Protein AF-A0A1A8L026-F1 (afdb_monomer_lite)

Secondary structure (DSSP, 8-state):
----B--EE--EETTEEPPPEEPPPB-HHHHPPPPPPEEEEEEETTEEEEEEE--EE--SSTTSPPEEHHHHSTT-------EETTTTEE-

Foldseek 3Di:
DQDFDKDWDWDDDPPDIDDIDIDDTHGCLPPDDFDAWDWDWDDDDPDIDIDTGGDWDDDPDPPDDTHHVCVVVVPDDDDDWDQDPVVRDID

Sequence (91 aa):
LEQAYYARLRALRRISSSKWAETQRYDLKTETVFGPPSVTVEIENNSATVTLVGPMRYSPTNHSLAVSMNSIYPHTSYDLFIHNTYLNKMH

Radius of gyration: 21.91 Å; chains: 1; bounding box: 58×30×58 Å

Organism: NCBI:txid704102

InterPro domains:
  IPR013783 Immunoglobulin-like fold [G3DSA:2.60.40.10] (1-91)
  IPR015373 Interferon/interleukin receptor domain [PF09294] (32-88)
  IPR036116 Fibronectin type III superfamily [SSF49265] (18-85)

Structure (mmCIF, N/CA/C/O backbone):
data_AF-A0A1A8L026-F1
#
_entry.id   AF-A0A1A8L026-F1
#
loop_
_atom_site.group_PDB
_atom_site.id
_atom_site.type_symbol
_atom_site.label_atom_id
_atom_site.label_alt_id
_atom_site.label_comp_id
_atom_site.label_asym_id
_atom_site.label_entity_id
_atom_site.label_seq_id
_atom_site.pdbx_PDB_ins_code
_atom_site.Cartn_x
_atom_site.Cartn_y
_atom_site.Cartn_z
_atom_site.occupancy
_atom_site.B_iso_or_equiv
_atom_site.auth_seq_id
_atom_site.auth_comp_id
_atom_site.auth_asym_id
_atom_site.auth_atom_id
_atom_site.pdbx_PDB_model_num
ATOM 1 N N . LEU A 1 1 ? 7.167 19.455 -13.250 1.00 48.69 1 LEU A N 1
ATOM 2 C CA . LEU A 1 1 ? 7.620 18.597 -14.365 1.00 48.69 1 LEU A CA 1
ATOM 3 C C . LEU A 1 1 ? 7.396 17.159 -13.937 1.00 48.69 1 LEU A C 1
ATOM 5 O O . LEU A 1 1 ? 8.191 16.636 -13.168 1.00 48.69 1 LEU A O 1
ATOM 9 N N . GLU A 1 2 ? 6.267 16.582 -14.344 1.00 55.28 2 GLU A N 1
ATOM 10 C CA . GLU A 1 2 ? 5.979 15.152 -14.195 1.00 55.28 2 GLU A CA 1
ATOM 11 C C . GLU A 1 2 ? 7.007 14.386 -15.033 1.00 55.28 2 GLU A C 1
ATOM 13 O O . GLU A 1 2 ? 7.001 14.432 -16.264 1.00 55.28 2 GLU A O 1
ATOM 18 N N . GLN A 1 3 ? 7.995 13.794 -14.367 1.00 69.19 3 GLN A N 1
ATOM 19 C CA . GLN A 1 3 ? 9.029 13.008 -15.026 1.00 69.19 3 GLN A CA 1
ATOM 20 C C . GLN A 1 3 ? 8.552 11.566 -15.079 1.00 69.19 3 GLN A C 1
ATOM 22 O O . GLN A 1 3 ? 8.748 10.807 -14.138 1.00 69.19 3 GLN A O 1
ATOM 27 N N . ALA A 1 4 ? 7.914 11.200 -16.189 1.00 83.19 4 ALA A N 1
ATOM 28 C CA . ALA A 1 4 ? 7.572 9.812 -16.452 1.00 83.19 4 ALA A CA 1
ATOM 29 C C . ALA A 1 4 ? 8.858 8.973 -16.556 1.00 83.19 4 ALA A C 1
ATOM 31 O O . ALA A 1 4 ? 9.772 9.297 -17.328 1.00 83.19 4 ALA A O 1
ATOM 32 N N . TYR A 1 5 ? 8.919 7.904 -15.769 1.00 89.62 5 TYR A N 1
ATOM 33 C CA . TYR A 1 5 ? 10.044 6.983 -15.690 1.00 89.62 5 TYR A CA 1
ATOM 34 C C . TYR A 1 5 ? 9.911 5.895 -16.751 1.00 89.62 5 TYR A C 1
ATOM 36 O O . TYR A 1 5 ? 8.814 5.566 -17.181 1.00 89.62 5 TYR A O 1
ATOM 44 N N . TYR A 1 6 ? 11.033 5.328 -17.179 1.00 93.62 6 TYR A N 1
ATOM 45 C CA . TYR A 1 6 ? 11.062 4.099 -17.964 1.00 93.62 6 TYR A CA 1
ATOM 46 C C . TYR A 1 6 ? 12.323 3.320 -17.602 1.00 93.62 6 TYR A C 1
ATOM 48 O O . TYR A 1 6 ? 13.372 3.893 -17.298 1.00 93.62 6 TYR A O 1
ATOM 56 N N . ALA A 1 7 ? 12.225 2.001 -17.639 1.00 93.19 7 ALA A N 1
ATOM 57 C CA . ALA A 1 7 ? 13.362 1.102 -17.564 1.00 93.19 7 ALA A CA 1
ATOM 58 C C . ALA A 1 7 ? 13.810 0.683 -18.969 1.00 93.19 7 ALA A C 1
ATOM 60 O O . ALA A 1 7 ? 12.987 0.502 -19.872 1.00 93.19 7 ALA A O 1
ATOM 61 N N . ARG A 1 8 ? 15.120 0.469 -19.127 1.00 96.06 8 ARG A N 1
ATOM 62 C CA . ARG A 1 8 ? 15.719 -0.170 -20.302 1.00 96.06 8 ARG A CA 1
ATOM 63 C C . ARG A 1 8 ? 16.586 -1.346 -19.881 1.00 96.06 8 ARG A C 1
ATOM 65 O O . ARG A 1 8 ? 17.307 -1.270 -18.887 1.00 96.06 8 ARG A O 1
ATOM 72 N N . LEU A 1 9 ? 16.540 -2.419 -20.653 1.00 96.44 9 LEU A N 1
ATOM 73 C CA . LEU A 1 9 ? 17.211 -3.681 -20.366 1.00 96.44 9 LEU A CA 1
ATOM 74 C C . LEU A 1 9 ? 17.934 -4.165 -21.624 1.00 96.44 9 LEU A C 1
ATOM 76 O O . LEU A 1 9 ? 17.471 -3.957 -22.744 1.00 96.44 9 LEU A O 1
ATOM 80 N N . ARG A 1 10 ? 19.084 -4.814 -21.455 1.00 97.31 10 ARG A N 1
ATOM 81 C CA . ARG A 1 10 ? 19.769 -5.523 -22.542 1.00 97.31 10 ARG A CA 1
ATOM 82 C C . ARG A 1 10 ? 20.489 -6.742 -21.996 1.00 97.31 10 ARG A C 1
ATOM 84 O O . ARG A 1 10 ? 20.984 -6.714 -20.871 1.00 97.31 10 ARG A O 1
ATOM 91 N N . ALA A 1 11 ? 20.596 -7.779 -22.814 1.00 96.50 11 ALA A N 1
ATOM 92 C CA . ALA A 1 11 ? 21.413 -8.936 -22.495 1.00 96.50 11 ALA A CA 1
ATOM 93 C C . ALA A 1 11 ? 22.892 -8.611 -22.737 1.00 96.50 11 ALA A C 1
ATOM 95 O O . ALA A 1 11 ? 23.248 -8.009 -23.755 1.00 96.50 11 ALA A O 1
ATOM 96 N N . LEU A 1 12 ? 23.750 -9.034 -21.810 1.00 97.19 12 LEU A N 1
ATOM 97 C CA . LEU A 1 12 ? 25.202 -8.948 -21.932 1.00 97.19 12 LEU A CA 1
ATOM 98 C C . LEU A 1 12 ? 25.785 -10.352 -22.103 1.00 97.19 12 LEU A C 1
ATOM 100 O O . LEU A 1 12 ? 25.422 -11.284 -21.389 1.00 97.19 12 LEU A O 1
ATOM 104 N N . ARG A 1 13 ? 26.728 -10.488 -23.030 1.00 95.06 13 ARG A N 1
ATOM 105 C CA . ARG A 1 13 ? 27.614 -11.641 -23.193 1.00 95.06 13 ARG A CA 1
ATOM 106 C C . ARG A 1 13 ? 29.054 -11.127 -23.159 1.00 95.06 13 ARG A C 1
ATOM 108 O O . ARG A 1 13 ? 29.303 -9.952 -23.400 1.00 95.06 13 ARG A O 1
ATOM 115 N N . ARG A 1 14 ? 30.019 -12.011 -22.897 1.00 92.12 14 ARG A N 1
ATOM 116 C CA . ARG A 1 14 ? 31.445 -11.682 -22.683 1.00 92.12 14 ARG A CA 1
ATOM 117 C C . ARG A 1 14 ? 32.075 -10.728 -23.719 1.00 92.12 14 ARG A C 1
ATOM 119 O O . ARG A 1 14 ? 33.028 -10.041 -23.387 1.00 92.12 14 ARG A O 1
ATOM 126 N N . ILE A 1 15 ? 31.558 -10.700 -24.949 1.00 94.25 15 ILE A N 1
ATOM 127 C CA . ILE A 1 15 ? 32.087 -9.913 -26.078 1.00 94.25 15 ILE A CA 1
ATOM 128 C C . ILE A 1 15 ? 30.996 -9.167 -26.865 1.00 94.25 15 ILE A C 1
ATOM 130 O O . ILE A 1 15 ? 31.294 -8.532 -27.871 1.00 94.25 15 ILE A O 1
ATOM 134 N N . SER A 1 16 ? 29.726 -9.240 -26.452 1.00 95.56 16 SER A N 1
ATOM 135 C CA . SER A 1 16 ? 28.629 -8.592 -27.181 1.00 95.56 16 SER A CA 1
ATOM 136 C C . SER A 1 16 ? 27.431 -8.288 -26.287 1.00 95.56 16 SER A C 1
ATOM 138 O O . SER A 1 16 ? 27.299 -8.813 -25.184 1.00 95.56 16 SER A O 1
ATOM 140 N N . SER A 1 17 ? 26.532 -7.434 -26.769 1.00 96.38 17 SER A N 1
ATOM 141 C CA . SER A 1 17 ? 25.272 -7.121 -26.098 1.00 96.38 17 SER A CA 1
ATOM 142 C C . SER A 1 17 ? 24.121 -7.092 -27.092 1.00 96.38 17 SER A C 1
ATOM 144 O O . SER A 1 17 ? 24.326 -6.739 -28.254 1.00 96.38 17 SER A O 1
ATOM 146 N N . SER A 1 18 ? 22.910 -7.402 -26.633 1.00 96.25 18 SER A N 1
ATOM 147 C CA . SER A 1 18 ? 21.706 -7.204 -27.440 1.00 96.25 18 SER A CA 1
ATOM 148 C C . SER A 1 18 ? 21.416 -5.715 -27.660 1.00 96.25 18 SER A C 1
ATOM 150 O O . SER A 1 18 ? 21.994 -4.837 -27.009 1.00 96.25 18 SER A O 1
ATOM 152 N N . LYS A 1 19 ? 20.451 -5.431 -28.542 1.00 97.56 19 LYS A N 1
ATOM 153 C CA . LYS A 1 19 ? 19.784 -4.124 -28.568 1.00 97.56 19 LYS A CA 1
ATOM 154 C C . LYS A 1 19 ? 19.096 -3.866 -27.221 1.00 97.56 19 LYS A C 1
ATOM 156 O O . LYS A 1 19 ? 18.759 -4.813 -26.504 1.00 97.56 19 LYS A O 1
ATOM 161 N N . TRP A 1 20 ? 18.917 -2.591 -26.891 1.00 97.56 20 TRP A N 1
ATOM 162 C CA . TRP A 1 20 ? 18.113 -2.181 -25.745 1.00 97.56 20 TRP A CA 1
ATOM 163 C C . TRP A 1 20 ? 16.641 -2.499 -26.004 1.00 97.56 20 TRP A C 1
ATOM 165 O O . TRP A 1 20 ? 16.121 -2.192 -27.073 1.00 97.56 20 TRP A O 1
ATOM 175 N N . ALA A 1 21 ? 16.000 -3.118 -25.021 1.00 97.44 21 ALA A N 1
ATOM 176 C CA . ALA A 1 21 ? 14.555 -3.178 -24.896 1.00 97.44 21 ALA A CA 1
ATOM 177 C C . ALA A 1 21 ? 14.128 -2.141 -23.853 1.00 97.44 21 ALA A C 1
ATOM 179 O O . ALA A 1 21 ? 14.792 -1.990 -22.826 1.00 97.44 21 ALA A O 1
ATOM 180 N N . GLU A 1 22 ? 13.041 -1.428 -24.113 1.00 96.50 22 GLU A N 1
ATOM 181 C CA . GLU A 1 22 ? 12.539 -0.355 -23.255 1.00 96.50 22 GLU A CA 1
ATOM 182 C C . GLU A 1 22 ? 11.125 -0.690 -22.784 1.00 96.50 22 GLU A C 1
ATOM 184 O O . GLU A 1 22 ? 10.344 -1.312 -23.503 1.00 96.50 22 GLU A O 1
ATOM 189 N N . THR A 1 23 ? 10.815 -0.302 -21.553 1.00 94.50 23 THR A N 1
ATOM 190 C CA . THR A 1 23 ? 9.453 -0.360 -21.008 1.00 94.50 23 THR A CA 1
ATOM 191 C C . THR A 1 23 ? 8.657 0.862 -21.448 1.00 94.50 23 THR A C 1
ATOM 193 O O . THR A 1 23 ? 9.225 1.895 -21.811 1.00 94.50 23 THR A O 1
ATOM 196 N N . GLN A 1 24 ? 7.330 0.756 -21.394 1.00 92.06 24 GLN A N 1
ATOM 197 C CA . GLN A 1 24 ? 6.477 1.931 -21.501 1.00 92.06 24 GLN A CA 1
ATOM 198 C C . GLN A 1 24 ? 6.798 2.911 -20.366 1.00 92.06 24 GLN A C 1
ATOM 200 O O . GLN A 1 24 ? 7.211 2.511 -19.277 1.00 92.06 24 GLN A O 1
ATOM 205 N N . ARG A 1 25 ? 6.621 4.205 -20.636 1.00 91.88 25 ARG A N 1
ATOM 206 C CA . ARG A 1 25 ? 6.758 5.238 -19.612 1.00 91.88 25 ARG A CA 1
ATOM 207 C C . ARG A 1 25 ? 5.637 5.121 -18.580 1.00 91.88 25 ARG A C 1
ATOM 209 O O . ARG A 1 25 ? 4.495 4.922 -18.978 1.00 91.88 25 ARG A O 1
ATOM 216 N N . TYR A 1 26 ? 5.974 5.304 -17.309 1.00 89.00 26 TYR A N 1
ATOM 217 C CA . TYR A 1 26 ? 5.046 5.232 -16.182 1.00 89.00 26 TYR A CA 1
ATOM 218 C C . TYR A 1 26 ? 5.276 6.375 -15.191 1.00 89.00 26 TYR A C 1
ATOM 220 O O . TYR A 1 26 ? 6.406 6.852 -15.014 1.00 89.00 26 TYR A O 1
ATOM 228 N N . ASP A 1 27 ? 4.210 6.814 -14.527 1.00 88.88 27 ASP A N 1
ATOM 229 C CA . ASP A 1 27 ? 4.283 7.805 -13.452 1.00 88.88 27 ASP A CA 1
ATOM 230 C C . ASP A 1 27 ? 4.196 7.118 -12.083 1.00 88.88 27 ASP A C 1
ATOM 232 O O . ASP A 1 27 ? 3.194 6.506 -11.719 1.00 88.88 27 ASP A O 1
ATOM 236 N N . LEU A 1 28 ? 5.265 7.237 -11.289 1.00 84.50 28 LEU A N 1
ATOM 237 C CA . LEU A 1 28 ? 5.316 6.635 -9.957 1.00 84.50 28 LEU A CA 1
ATOM 238 C C . LEU A 1 28 ? 4.206 7.156 -9.038 1.00 84.50 28 LEU A C 1
ATOM 240 O O . LEU A 1 28 ? 3.730 6.405 -8.197 1.00 84.50 28 LEU A O 1
ATOM 244 N N . LYS A 1 29 ? 3.788 8.414 -9.171 1.00 83.25 29 LYS A N 1
ATOM 245 C CA . LYS A 1 29 ? 2.786 9.028 -8.303 1.00 83.25 29 LYS A CA 1
ATOM 246 C C . LYS A 1 29 ? 1.373 8.505 -8.580 1.00 83.25 29 LYS A C 1
ATOM 248 O O . LYS A 1 29 ? 0.557 8.455 -7.667 1.00 83.25 29 LYS A O 1
ATOM 253 N N . THR A 1 30 ? 1.051 8.146 -9.815 1.00 86.50 30 THR A N 1
ATOM 254 C CA . THR A 1 30 ? -0.312 7.712 -10.170 1.00 86.50 30 THR A CA 1
ATOM 255 C C . THR A 1 30 ? -0.427 6.204 -10.350 1.00 86.50 30 THR A C 1
ATOM 257 O O . THR A 1 30 ? -1.500 5.655 -10.122 1.00 86.50 30 THR A O 1
ATOM 260 N N . GLU A 1 31 ? 0.662 5.526 -10.711 1.00 88.75 31 GLU A N 1
ATOM 261 C CA . GLU A 1 31 ? 0.657 4.093 -11.027 1.00 88.75 31 GLU A CA 1
ATOM 262 C C . GLU A 1 31 ? 1.210 3.216 -9.891 1.00 88.75 31 GLU A C 1
ATOM 264 O O . GLU A 1 31 ? 1.190 1.988 -9.989 1.00 88.75 31 GLU A O 1
ATOM 269 N N . THR A 1 32 ? 1.691 3.807 -8.789 1.00 87.12 32 THR A N 1
ATOM 270 C CA . THR A 1 32 ? 2.073 3.024 -7.603 1.00 87.12 32 THR A CA 1
ATOM 271 C C . THR A 1 32 ? 0.838 2.415 -6.948 1.00 87.12 32 THR A C 1
ATOM 273 O O . THR A 1 32 ? -0.081 3.120 -6.538 1.00 87.12 32 THR A O 1
ATOM 276 N N . VAL A 1 33 ? 0.865 1.096 -6.767 1.00 89.50 33 VAL A N 1
ATOM 277 C CA . VAL A 1 33 ? -0.136 0.356 -5.994 1.00 89.50 33 VAL A CA 1
ATOM 278 C C . VAL A 1 33 ? 0.356 0.180 -4.561 1.00 89.50 33 VAL A C 1
ATOM 280 O O . VAL A 1 33 ? 1.491 -0.242 -4.328 1.00 89.50 33 VAL A O 1
ATOM 283 N N . PHE A 1 34 ? -0.506 0.486 -3.594 1.00 89.00 34 PHE A N 1
ATOM 284 C CA . PHE A 1 34 ? -0.214 0.303 -2.177 1.00 89.00 34 PHE A CA 1
ATOM 285 C C . PHE A 1 34 ? -0.721 -1.046 -1.672 1.00 89.00 34 PHE A C 1
ATOM 287 O O . PHE A 1 34 ? -1.802 -1.499 -2.045 1.00 89.00 34 PHE A O 1
ATOM 294 N N . GLY A 1 35 ? 0.060 -1.673 -0.792 1.00 89.69 35 GLY A N 1
ATOM 295 C CA . GLY A 1 35 ? -0.418 -2.811 -0.010 1.00 89.69 35 GLY A CA 1
ATOM 296 C C . GLY A 1 35 ? -1.508 -2.399 0.990 1.00 89.69 35 GLY A C 1
ATOM 297 O O . GLY A 1 35 ? -1.709 -1.204 1.226 1.00 89.69 35 GLY A O 1
ATOM 298 N N . PRO A 1 36 ? -2.202 -3.373 1.601 1.00 92.25 36 PRO A N 1
ATOM 299 C CA . PRO A 1 36 ? -3.203 -3.083 2.620 1.00 92.25 36 PRO A CA 1
ATOM 300 C C . PRO A 1 36 ? -2.567 -2.422 3.858 1.00 92.25 36 PRO A C 1
ATOM 302 O O . PRO A 1 36 ? -1.393 -2.676 4.154 1.00 92.25 36 PRO A O 1
ATOM 305 N N . PRO A 1 37 ? -3.321 -1.594 4.604 1.00 93.62 37 PRO A N 1
ATOM 306 C CA . PRO A 1 37 ? -2.880 -1.113 5.905 1.00 93.62 37 PRO A CA 1
ATOM 307 C C . PRO A 1 37 ? -2.856 -2.255 6.931 1.00 93.62 37 PRO A C 1
ATOM 309 O O . PRO A 1 37 ? -3.581 -3.244 6.809 1.00 93.62 37 PRO A O 1
ATOM 312 N N . SER A 1 38 ? -2.051 -2.092 7.977 1.00 93.62 38 SER A N 1
ATOM 313 C CA . SER A 1 38 ? -2.128 -2.934 9.169 1.00 93.62 38 SER A CA 1
ATOM 314 C C . SER A 1 38 ? -3.216 -2.405 10.098 1.00 93.62 38 SER A C 1
ATOM 316 O O . SER A 1 38 ? -3.318 -1.194 10.306 1.00 93.62 38 SER A O 1
ATOM 318 N N . VAL A 1 39 ? -4.014 -3.308 10.664 1.00 94.75 39 VAL A N 1
ATOM 319 C CA . VAL A 1 39 ? -5.132 -2.966 11.548 1.00 94.75 39 VAL A CA 1
ATOM 320 C C . VAL A 1 39 ? -4.955 -3.693 12.869 1.00 94.75 39 VAL A C 1
ATOM 322 O O . VAL A 1 39 ? -4.819 -4.917 12.889 1.00 94.75 39 VAL A O 1
ATOM 325 N N . THR A 1 40 ? -4.982 -2.952 13.972 1.00 95.75 40 THR A N 1
ATOM 326 C CA . THR A 1 40 ? -5.045 -3.518 15.321 1.00 95.75 40 THR A CA 1
ATOM 327 C C . THR A 1 40 ? -6.270 -2.988 16.048 1.00 95.75 40 THR A C 1
ATOM 329 O O . THR A 1 40 ? -6.693 -1.850 15.843 1.00 95.75 40 THR A O 1
ATOM 332 N N . VAL A 1 41 ? -6.873 -3.842 16.872 1.00 94.62 41 VAL A N 1
ATOM 333 C CA . VAL A 1 41 ? -8.060 -3.508 17.660 1.00 94.62 41 VAL A CA 1
ATOM 334 C C . VAL A 1 41 ? -7.763 -3.815 19.114 1.00 94.62 41 VAL A C 1
ATOM 336 O O . VAL A 1 41 ? -7.387 -4.936 19.452 1.00 94.62 41 VAL A O 1
ATOM 339 N N . GLU A 1 42 ? -7.952 -2.817 19.962 1.00 95.75 42 GLU A N 1
ATOM 340 C CA . GLU A 1 42 ? -7.787 -2.919 21.405 1.00 95.75 42 GLU A CA 1
ATOM 341 C C . GLU A 1 42 ? -9.141 -2.659 22.055 1.00 95.75 42 GLU A C 1
ATOM 343 O O . GLU A 1 42 ? -9.790 -1.656 21.7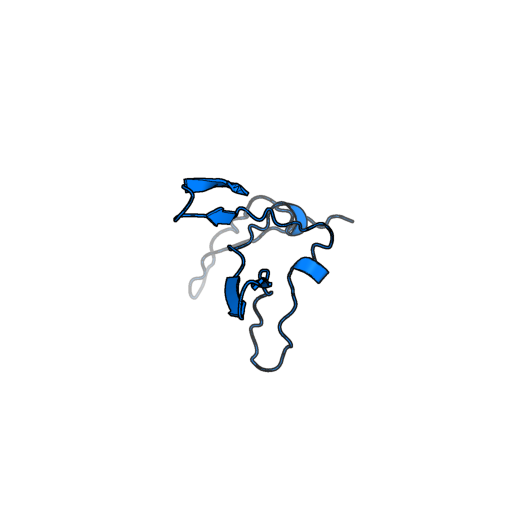64 1.00 95.75 42 GLU A O 1
ATOM 348 N N . ILE A 1 43 ? -9.596 -3.581 22.901 1.00 93.00 43 ILE A N 1
ATOM 349 C CA . ILE A 1 43 ? -10.874 -3.459 23.605 1.00 93.00 43 ILE A CA 1
ATOM 350 C C . ILE A 1 43 ? -10.569 -3.231 25.076 1.00 93.00 43 ILE A C 1
ATOM 352 O O . ILE A 1 43 ? -9.935 -4.067 25.718 1.00 93.00 43 ILE A O 1
ATOM 356 N N . GLU A 1 44 ? -11.056 -2.116 25.606 1.00 95.69 44 GLU A N 1
ATOM 357 C CA . GLU A 1 44 ? -10.947 -1.784 27.018 1.00 95.69 44 GLU A CA 1
ATOM 358 C C . GLU A 1 44 ? -12.326 -1.386 27.548 1.00 95.69 44 GLU A C 1
ATOM 360 O O . GLU A 1 44 ? -12.958 -0.437 27.073 1.00 95.69 44 GLU A O 1
ATOM 365 N N . ASN A 1 45 ? -12.807 -2.130 28.547 1.00 93.19 45 ASN A N 1
ATOM 366 C CA . ASN A 1 45 ? -14.148 -1.997 29.114 1.00 93.19 45 ASN A CA 1
ATOM 367 C C . ASN A 1 45 ? -15.247 -2.097 28.036 1.00 93.19 45 ASN A C 1
ATOM 369 O O . ASN A 1 45 ? -15.519 -3.174 27.514 1.00 93.19 45 ASN A O 1
ATOM 373 N N . ASN A 1 46 ? -15.868 -0.962 27.709 1.00 90.00 46 ASN A N 1
ATOM 374 C CA . ASN A 1 46 ? -16.936 -0.816 26.720 1.00 90.00 46 ASN A CA 1
ATOM 375 C C . ASN A 1 46 ? -16.491 -0.001 25.489 1.00 90.00 46 ASN A C 1
ATOM 377 O O . ASN A 1 46 ? -17.336 0.429 24.705 1.00 90.00 46 ASN A O 1
ATOM 381 N N . SER A 1 47 ? -15.187 0.242 25.336 1.00 91.50 47 SER A N 1
ATOM 382 C CA . SER A 1 47 ? -14.599 0.967 24.212 1.00 91.50 47 SER A CA 1
ATOM 383 C C . SER A 1 47 ? -13.743 0.037 23.360 1.00 91.50 47 SER A C 1
ATOM 385 O O . SER A 1 47 ? -13.086 -0.866 23.877 1.00 91.50 47 SER A O 1
ATOM 387 N N . ALA A 1 48 ? -13.735 0.284 22.054 1.00 91.50 48 ALA A N 1
ATOM 388 C CA . ALA A 1 48 ? -12.816 -0.344 21.119 1.00 91.50 48 ALA A CA 1
ATOM 389 C C . ALA A 1 48 ? -12.005 0.747 20.415 1.00 91.50 48 ALA A C 1
ATOM 391 O O . ALA A 1 48 ? -12.572 1.647 19.793 1.00 91.50 48 ALA A O 1
ATOM 392 N N . THR A 1 49 ? -10.685 0.652 20.499 1.00 94.88 49 THR A N 1
ATOM 393 C CA . THR A 1 49 ? -9.746 1.506 19.776 1.00 94.88 49 THR A CA 1
ATOM 394 C C . THR A 1 49 ? -9.266 0.749 18.549 1.00 94.88 49 THR A C 1
ATOM 396 O O . THR A 1 49 ? -8.664 -0.317 18.665 1.00 94.88 49 THR A O 1
ATOM 399 N N . VAL A 1 50 ? -9.535 1.298 17.365 1.00 94.25 50 VAL A N 1
ATOM 400 C CA . VAL A 1 50 ? -9.031 0.761 16.097 1.00 94.25 50 VAL A CA 1
ATOM 401 C C . VAL A 1 50 ? -7.840 1.601 15.662 1.00 94.25 50 VAL A C 1
ATOM 403 O O . VAL A 1 50 ? -7.987 2.780 15.343 1.00 94.25 50 VAL A O 1
ATOM 406 N N . THR A 1 51 ? -6.665 0.986 15.626 1.00 94.94 51 THR A N 1
ATOM 407 C CA . THR A 1 51 ? -5.436 1.624 15.159 1.00 94.94 51 THR A CA 1
ATOM 408 C C . THR A 1 51 ? -5.135 1.147 13.747 1.00 94.94 51 THR A C 1
ATOM 410 O O . THR A 1 51 ? -4.979 -0.049 13.491 1.00 94.94 51 THR A O 1
ATOM 413 N N . LEU A 1 52 ? -5.046 2.101 12.821 1.00 93.12 52 LEU A N 1
ATOM 414 C CA . LEU A 1 52 ? -4.729 1.847 11.423 1.00 93.12 52 LEU A CA 1
ATOM 415 C C . LEU A 1 52 ? -3.331 2.377 11.094 1.00 93.12 52 LEU A C 1
ATOM 417 O O . LEU A 1 52 ? -3.069 3.576 11.191 1.00 93.12 52 LEU A O 1
ATOM 421 N N . VAL A 1 53 ? -2.438 1.488 10.668 1.00 92.56 53 VAL A N 1
ATOM 422 C CA . VAL A 1 53 ? -1.086 1.842 10.232 1.00 92.56 53 VAL A CA 1
ATOM 423 C C . VAL A 1 53 ? -0.990 1.645 8.727 1.00 92.56 53 VAL A C 1
ATOM 425 O O . VAL A 1 53 ? -1.008 0.522 8.225 1.00 92.56 53 VAL A O 1
ATOM 428 N N . GLY A 1 54 ? -0.895 2.757 8.000 1.00 91.88 54 GLY A N 1
ATOM 429 C CA . GLY A 1 54 ? -0.754 2.747 6.549 1.00 91.88 54 GLY A CA 1
ATOM 430 C C . GLY A 1 54 ? 0.589 2.177 6.066 1.00 91.88 54 GLY A C 1
ATOM 431 O O . GLY A 1 54 ? 1.522 2.003 6.856 1.00 91.88 54 GLY A O 1
ATOM 432 N N . PRO A 1 55 ? 0.721 1.920 4.756 1.00 92.69 55 PRO A N 1
ATOM 433 C CA . PRO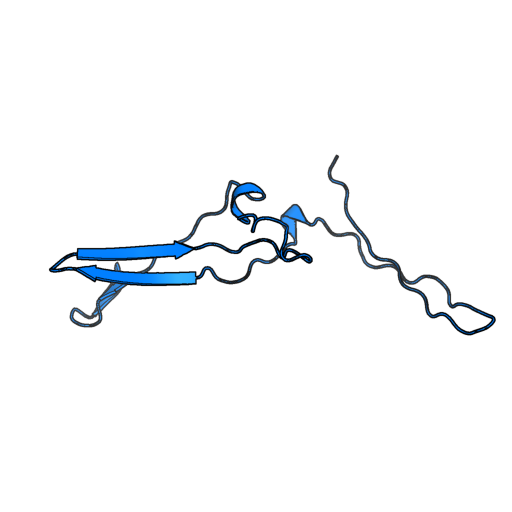 A 1 55 ? 1.947 1.409 4.159 1.00 92.69 55 PRO A CA 1
ATOM 434 C C . PRO A 1 55 ? 3.158 2.303 4.431 1.00 92.69 55 PRO A C 1
ATOM 436 O O . PRO A 1 55 ? 3.070 3.535 4.442 1.00 92.69 55 PRO A O 1
ATOM 439 N N . MET A 1 56 ? 4.311 1.660 4.593 1.00 90.25 56 MET A N 1
ATOM 440 C CA . MET A 1 56 ? 5.605 2.313 4.774 1.00 90.25 56 MET A CA 1
ATOM 441 C C . MET A 1 56 ? 6.459 2.112 3.526 1.00 90.25 56 MET A C 1
ATOM 443 O O . MET A 1 56 ? 6.452 1.042 2.91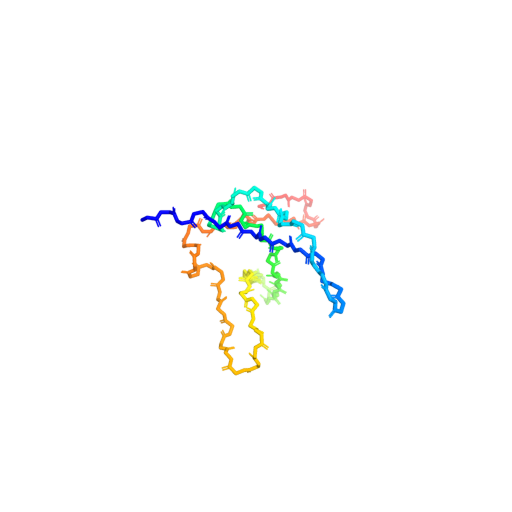4 1.00 90.25 56 MET A O 1
ATOM 447 N N . ARG A 1 57 ? 7.228 3.133 3.152 1.00 87.44 57 ARG A N 1
ATOM 448 C CA . ARG A 1 57 ? 8.200 3.030 2.068 1.00 87.44 57 ARG A CA 1
ATOM 449 C C . ARG A 1 57 ? 9.292 2.041 2.457 1.00 87.44 57 ARG A C 1
ATOM 451 O O . ARG A 1 57 ? 9.882 2.148 3.531 1.00 87.44 57 ARG A O 1
ATOM 458 N N . TYR A 1 58 ? 9.608 1.131 1.540 1.00 79.75 58 TYR A N 1
ATOM 459 C CA . TYR A 1 58 ? 10.743 0.231 1.694 1.00 79.75 58 TYR A CA 1
ATOM 460 C C . TYR A 1 58 ? 12.056 1.016 1.835 1.00 79.75 58 TYR A C 1
ATOM 462 O O . TYR A 1 58 ? 12.380 1.857 0.991 1.00 79.75 58 TYR A O 1
ATOM 470 N N . SER A 1 59 ? 12.816 0.704 2.886 1.00 77.50 59 SER A N 1
ATOM 471 C CA . SER A 1 59 ? 14.184 1.179 3.079 1.00 77.50 59 SER A CA 1
ATOM 472 C C . SER A 1 59 ? 15.173 0.049 2.771 1.00 77.50 59 SER A C 1
ATOM 474 O O . SER A 1 59 ? 15.126 -0.980 3.445 1.00 77.50 59 SER A O 1
ATOM 476 N N . PRO A 1 60 ? 16.107 0.227 1.818 1.00 69.75 60 PRO A N 1
ATOM 47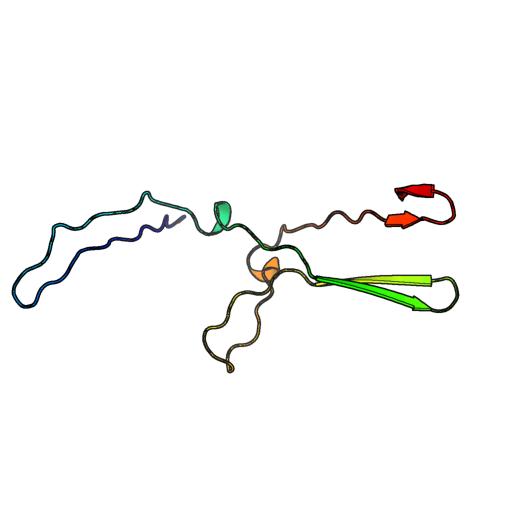7 C CA . PRO A 1 60 ? 17.138 -0.771 1.539 1.00 69.75 60 PRO A CA 1
ATOM 478 C C . PRO A 1 60 ? 18.184 -0.899 2.657 1.00 69.75 60 PRO A C 1
ATOM 480 O O . PRO A 1 60 ? 18.926 -1.876 2.690 1.00 69.75 60 PRO A O 1
ATOM 483 N N . THR A 1 61 ? 18.284 0.085 3.555 1.00 71.31 61 THR A N 1
ATOM 484 C CA . THR A 1 61 ? 19.241 0.086 4.666 1.00 71.31 61 THR A CA 1
ATOM 485 C C . THR A 1 61 ? 18.509 0.157 6.003 1.00 71.31 61 THR A C 1
ATOM 487 O O . THR A 1 61 ? 17.603 0.969 6.185 1.00 71.31 61 THR A O 1
ATOM 490 N N . ASN A 1 62 ? 18.948 -0.628 6.990 1.00 62.34 62 ASN A N 1
ATOM 491 C CA . ASN A 1 62 ? 18.408 -0.589 8.361 1.00 62.34 62 ASN A CA 1
ATOM 492 C C . ASN A 1 62 ? 18.666 0.749 9.092 1.00 62.34 62 ASN A C 1
ATOM 494 O O . ASN A 1 62 ? 18.277 0.906 10.243 1.00 62.34 62 ASN A O 1
ATOM 498 N N . HIS A 1 63 ? 19.337 1.706 8.442 1.00 63.09 63 HIS A N 1
ATOM 499 C CA . HIS A 1 63 ? 19.691 3.013 8.996 1.00 63.09 63 HIS A CA 1
ATOM 500 C C . HIS A 1 63 ? 18.792 4.156 8.516 1.00 63.09 63 HIS A C 1
ATOM 502 O O . HIS A 1 63 ? 18.916 5.266 9.027 1.00 63.09 63 HIS A O 1
ATOM 508 N N . SER A 1 64 ? 17.920 3.926 7.528 1.00 63.56 64 SER A N 1
ATOM 509 C CA . SER A 1 64 ? 16.979 4.955 7.083 1.00 63.56 64 SER A CA 1
ATOM 510 C C . SER A 1 64 ? 15.636 4.773 7.791 1.00 63.56 64 SER A C 1
ATOM 512 O O . SER A 1 64 ? 15.141 3.653 7.934 1.00 63.56 64 SER A O 1
ATOM 514 N N . LEU A 1 65 ? 15.086 5.877 8.303 1.00 70.06 65 LEU A N 1
ATOM 515 C CA . LEU A 1 65 ? 13.810 5.879 9.013 1.00 70.06 65 LEU A CA 1
ATOM 516 C C . LEU A 1 65 ? 12.701 5.394 8.074 1.00 70.06 65 LEU A C 1
ATOM 518 O O . LEU A 1 65 ? 12.633 5.819 6.920 1.00 70.06 65 LEU A O 1
ATOM 522 N N . ALA A 1 66 ? 11.816 4.532 8.576 1.00 78.44 66 ALA A N 1
ATOM 523 C CA . ALA A 1 66 ? 10.615 4.149 7.847 1.00 78.44 66 ALA A CA 1
ATOM 524 C C . ALA A 1 66 ? 9.799 5.411 7.516 1.00 78.44 66 ALA A C 1
ATOM 526 O O . ALA A 1 66 ? 9.418 6.169 8.409 1.00 78.44 66 ALA A O 1
ATOM 527 N N . VAL A 1 67 ? 9.554 5.652 6.226 1.00 88.00 67 VAL A N 1
ATOM 528 C CA . VAL A 1 67 ? 8.783 6.810 5.759 1.00 88.00 67 VAL A CA 1
ATOM 529 C C . VAL A 1 67 ? 7.359 6.359 5.476 1.00 88.00 67 VAL A C 1
ATOM 531 O O . VAL A 1 67 ? 7.145 5.511 4.612 1.00 88.00 67 VAL A O 1
ATOM 534 N N . SER A 1 68 ? 6.383 6.937 6.176 1.00 89.38 68 SER A N 1
ATOM 535 C CA . SER A 1 68 ? 4.965 6.692 5.893 1.00 89.38 68 SER A CA 1
ATOM 536 C C . SER A 1 68 ? 4.620 7.104 4.469 1.00 89.38 68 SER A C 1
ATOM 538 O O . SER A 1 68 ? 4.951 8.212 4.049 1.00 89.38 68 SER A O 1
ATOM 540 N N . MET A 1 69 ? 3.911 6.247 3.732 1.00 90.31 69 MET A N 1
ATOM 541 C CA . MET A 1 69 ? 3.469 6.590 2.380 1.00 90.31 69 MET A CA 1
ATOM 542 C C . MET A 1 69 ? 2.506 7.785 2.373 1.00 90.31 69 MET A C 1
ATOM 544 O O . MET A 1 69 ? 2.478 8.506 1.383 1.00 90.31 69 MET A O 1
ATOM 548 N N . ASN A 1 70 ? 1.815 8.083 3.481 1.00 89.44 70 ASN A N 1
ATOM 549 C CA . ASN A 1 70 ? 0.956 9.268 3.597 1.00 89.44 70 ASN A CA 1
ATOM 550 C C . ASN A 1 70 ? 1.740 10.594 3.495 1.00 89.44 70 ASN A C 1
ATOM 552 O O . ASN A 1 70 ? 1.200 11.593 3.042 1.00 89.44 70 ASN A O 1
ATOM 556 N N . SER A 1 71 ? 3.031 10.633 3.857 1.00 89.38 71 SER A N 1
ATOM 557 C CA . SER A 1 71 ? 3.835 11.858 3.678 1.00 89.38 71 SER A CA 1
ATOM 558 C C . SER A 1 71 ? 4.201 12.116 2.211 1.00 89.38 71 SER A C 1
ATOM 560 O O . SER A 1 71 ? 4.450 13.254 1.821 1.00 89.38 71 SER A O 1
ATOM 562 N N . ILE A 1 72 ? 4.214 11.059 1.395 1.00 87.19 72 ILE A N 1
ATOM 563 C CA . ILE A 1 72 ? 4.488 11.101 -0.048 1.00 87.19 72 ILE A CA 1
ATOM 564 C C . ILE A 1 72 ? 3.175 11.292 -0.828 1.00 87.19 72 ILE A C 1
ATOM 566 O O . ILE A 1 72 ? 3.143 11.983 -1.846 1.00 87.19 72 ILE A O 1
ATOM 570 N N . TYR A 1 73 ? 2.086 10.719 -0.313 1.00 88.44 73 TYR A N 1
ATOM 571 C CA . TYR A 1 73 ? 0.738 10.739 -0.870 1.00 88.44 73 TYR A CA 1
ATOM 572 C C . TYR A 1 73 ? -0.241 11.359 0.141 1.00 88.44 73 TYR A C 1
ATOM 574 O O . TYR A 1 73 ? -1.022 10.644 0.763 1.00 88.44 73 TYR A O 1
ATOM 582 N N . PRO A 1 74 ? -0.238 12.695 0.305 1.00 85.19 74 PRO A N 1
ATOM 583 C CA . PRO A 1 74 ? -0.941 13.379 1.400 1.00 85.19 74 PRO A CA 1
ATOM 584 C C . PRO A 1 74 ? -2.472 13.329 1.324 1.00 85.19 74 PRO A C 1
ATOM 586 O O . PRO A 1 74 ? -3.145 13.772 2.248 1.00 85.19 74 PRO A O 1
ATOM 589 N N . HIS A 1 75 ? -3.029 12.800 0.235 1.00 87.50 75 HIS A N 1
ATOM 590 C CA . HIS A 1 75 ? -4.471 12.652 0.037 1.00 87.50 75 HIS A CA 1
ATOM 591 C C . HIS A 1 75 ? -4.932 11.195 0.189 1.00 87.50 75 HIS A C 1
ATOM 593 O O . HIS A 1 75 ? -5.971 10.825 -0.348 1.00 87.50 75 HIS A O 1
ATOM 599 N N . THR A 1 76 ? -4.152 10.347 0.870 1.00 85.44 76 THR A N 1
ATOM 600 C CA . THR A 1 76 ? -4.598 8.983 1.185 1.00 85.44 76 THR A CA 1
ATOM 601 C C . THR A 1 76 ? -5.640 8.995 2.299 1.00 85.44 76 THR A C 1
ATOM 603 O O . THR A 1 76 ? -5.432 9.593 3.353 1.00 85.44 76 THR A O 1
ATOM 606 N N . SER A 1 77 ? -6.758 8.312 2.065 1.00 90.69 77 SER A N 1
ATOM 607 C CA . SER A 1 77 ? -7.839 8.096 3.027 1.00 90.69 77 SER A CA 1
ATOM 608 C C . SER A 1 77 ? -8.131 6.605 3.149 1.00 90.69 77 SER A C 1
ATOM 610 O O . SER A 1 77 ? -7.882 5.841 2.215 1.00 90.69 77 SER A O 1
ATOM 612 N N . TYR A 1 78 ? -8.670 6.196 4.293 1.00 91.19 78 TYR A N 1
ATOM 613 C CA . TYR A 1 78 ? -9.078 4.819 4.540 1.00 91.19 78 TYR A CA 1
ATOM 614 C C . TYR A 1 78 ? -10.537 4.786 4.961 1.00 91.19 78 TYR A C 1
ATOM 616 O O . TYR A 1 78 ? -10.940 5.546 5.842 1.00 91.19 78 TYR A O 1
ATOM 624 N N . ASP A 1 79 ? -11.289 3.873 4.360 1.00 92.62 79 ASP A N 1
ATOM 625 C CA . ASP A 1 79 ? -12.642 3.556 4.790 1.00 92.62 79 ASP A CA 1
ATOM 626 C C . ASP A 1 79 ? -12.576 2.493 5.889 1.00 92.62 79 ASP A C 1
ATOM 628 O O . ASP A 1 79 ? -11.920 1.457 5.738 1.00 92.62 79 ASP A O 1
ATOM 632 N N . LEU A 1 80 ? -13.244 2.759 7.009 1.00 91.56 80 LEU A N 1
ATOM 633 C CA . LEU A 1 80 ? -13.348 1.834 8.131 1.00 91.56 80 LEU A CA 1
ATOM 634 C C . LEU A 1 80 ? -14.755 1.241 8.158 1.00 91.56 80 LEU A C 1
ATOM 636 O O . LEU A 1 80 ? -15.730 1.978 8.260 1.00 91.56 80 LEU A O 1
ATOM 640 N N . PHE A 1 81 ? -14.838 -0.086 8.113 1.00 92.00 81 PHE A N 1
ATOM 641 C CA . PHE A 1 81 ? -16.088 -0.832 8.232 1.00 92.00 81 PHE A CA 1
ATOM 642 C C . PHE A 1 81 ? -16.035 -1.702 9.484 1.00 92.00 81 PHE A C 1
ATOM 644 O O . PHE A 1 81 ? -15.093 -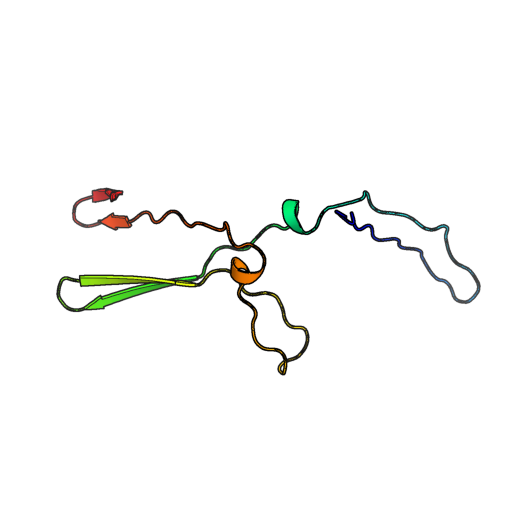2.481 9.651 1.00 92.00 81 PHE A O 1
ATOM 651 N N . ILE A 1 82 ? -17.038 -1.598 10.357 1.00 91.19 82 ILE A N 1
ATOM 652 C CA . ILE A 1 82 ? -17.090 -2.352 11.614 1.00 91.19 82 ILE A CA 1
ATOM 653 C C . ILE A 1 82 ? -18.294 -3.291 11.591 1.00 91.19 82 ILE A C 1
ATOM 655 O O . ILE A 1 82 ? -19.444 -2.862 11.510 1.00 91.19 82 ILE A O 1
ATOM 659 N N . HIS A 1 83 ? -18.043 -4.595 11.712 1.00 92.69 83 HIS A N 1
ATOM 660 C CA . HIS A 1 83 ? -19.103 -5.595 11.833 1.00 92.69 83 HIS A CA 1
ATOM 661 C C . HIS A 1 83 ? -19.274 -6.022 13.288 1.00 92.69 83 HIS A C 1
ATOM 663 O O . HIS A 1 83 ? -18.413 -6.683 13.867 1.00 92.69 83 HIS A O 1
ATOM 669 N N . ASN A 1 84 ? -20.412 -5.667 13.882 1.00 89.31 84 ASN A N 1
ATOM 670 C CA . ASN A 1 84 ? -20.823 -6.215 15.165 1.00 89.31 84 ASN A CA 1
ATOM 671 C C . ASN A 1 84 ? -21.440 -7.599 14.936 1.00 89.31 84 ASN A C 1
ATOM 673 O O . ASN A 1 84 ? -22.583 -7.712 14.489 1.00 89.31 84 ASN A O 1
ATOM 677 N N . THR A 1 85 ? -20.690 -8.649 15.262 1.00 90.44 85 THR A N 1
ATOM 678 C CA . THR A 1 85 ? -21.109 -10.044 15.066 1.00 90.44 85 THR A CA 1
ATOM 679 C C . THR A 1 85 ? -22.207 -10.488 16.031 1.00 90.44 85 THR A C 1
ATOM 681 O O . THR A 1 85 ? -23.000 -11.355 15.679 1.00 90.44 85 THR A O 1
ATOM 684 N N . TYR A 1 86 ? -22.304 -9.878 17.216 1.00 90.12 86 TYR A N 1
ATOM 685 C CA . TYR A 1 86 ? -23.333 -10.204 18.207 1.00 90.12 86 TYR A CA 1
ATOM 686 C C . TYR A 1 86 ? -24.715 -9.679 17.797 1.00 90.12 86 TYR A C 1
ATOM 688 O O . TYR A 1 86 ? -25.710 -10.392 17.888 1.00 90.12 86 TYR A O 1
ATOM 696 N N . LEU A 1 87 ? -24.776 -8.439 17.306 1.00 91.88 87 LEU A N 1
ATOM 697 C CA . LEU A 1 87 ? -26.009 -7.803 16.824 1.00 91.88 87 LEU A CA 1
ATOM 698 C C . LEU A 1 87 ? -26.254 -8.024 15.325 1.00 91.88 87 LEU A C 1
ATOM 700 O O . LEU A 1 87 ? -27.265 -7.565 14.798 1.00 91.88 87 LEU A O 1
ATOM 704 N N . ASN A 1 88 ? -25.312 -8.677 14.641 1.00 92.56 88 ASN A N 1
ATOM 705 C CA . ASN A 1 88 ? -25.250 -8.816 13.189 1.00 92.56 88 ASN A C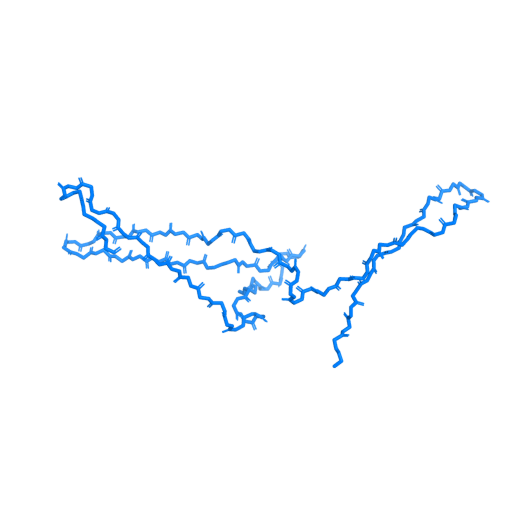A 1
ATOM 706 C C . ASN A 1 88 ? -25.488 -7.486 12.445 1.00 92.56 88 ASN A C 1
ATOM 708 O O . ASN A 1 88 ? -26.325 -7.393 11.545 1.00 92.56 88 ASN A O 1
ATOM 712 N N . LYS A 1 89 ? -24.770 -6.435 12.851 1.00 93.50 89 LYS A N 1
ATOM 713 C CA . LYS A 1 89 ? -24.968 -5.068 12.352 1.00 93.50 89 LYS A CA 1
ATOM 714 C C . LYS A 1 89 ? -23.664 -4.472 11.831 1.00 93.50 89 LYS A C 1
ATOM 716 O O . LYS A 1 89 ? -22.633 -4.575 12.490 1.00 93.50 89 LYS A O 1
ATOM 721 N N . MET A 1 90 ? -23.729 -3.853 10.654 1.00 91.75 90 MET A N 1
ATOM 722 C CA . MET A 1 90 ? -22.632 -3.076 10.074 1.00 91.75 90 MET A CA 1
ATOM 723 C C . MET A 1 90 ? -22.696 -1.628 10.556 1.00 91.75 90 MET A C 1
ATOM 725 O O . MET A 1 90 ? -23.786 -1.053 10.647 1.00 91.75 90 MET A O 1
ATOM 729 N N . HIS A 1 91 ? -21.530 -1.069 10.849 1.00 80.75 91 HIS A N 1
ATOM 730 C CA . HIS A 1 91 ? -21.307 0.305 11.276 1.00 80.75 91 HIS A CA 1
ATOM 731 C C . HIS A 1 91 ? -20.206 0.947 10.438 1.00 80.75 91 HIS A C 1
ATOM 733 O O . HIS A 1 91 ? -19.265 0.215 10.040 1.00 80.75 91 HIS A O 1
#

pLDDT: mean 88.52, std 9.48, range [48.69, 97.56]